Protein AF-A0A926WC92-F1 (afdb_monomer)

Radius of gyration: 17.53 Å; Cα contacts (8 Å, |Δi|>4): 184; chains: 1; bounding box: 43×34×46 Å

Structure (mmCIF, N/CA/C/O backbone):
data_AF-A0A926WC92-F1
#
_entry.id   AF-A0A926WC92-F1
#
loop_
_atom_site.group_PDB
_atom_site.id
_atom_site.type_symbol
_atom_site.label_atom_id
_atom_site.label_alt_id
_atom_site.label_comp_id
_atom_site.label_asym_id
_atom_site.label_entity_id
_atom_site.label_seq_id
_atom_site.pdbx_PDB_ins_code
_atom_site.Cartn_x
_atom_site.Cartn_y
_atom_site.Cartn_z
_atom_site.occupancy
_atom_site.B_iso_or_equiv
_atom_site.auth_seq_id
_atom_site.auth_comp_id
_atom_site.auth_asym_id
_atom_site.auth_atom_id
_atom_site.pdbx_PDB_model_num
ATOM 1 N N . MET A 1 1 ? 1.712 16.867 23.780 1.00 49.22 1 MET A N 1
ATOM 2 C CA . MET A 1 1 ? 0.393 16.454 24.308 1.00 49.22 1 MET A CA 1
ATOM 3 C C . MET A 1 1 ? 0.612 15.250 25.203 1.00 49.22 1 MET A C 1
ATOM 5 O O . MET A 1 1 ? 1.393 14.386 24.837 1.00 49.22 1 MET A O 1
ATOM 9 N N . THR A 1 2 ? 0.040 15.250 26.403 1.00 55.47 2 THR A N 1
ATOM 10 C CA . THR A 1 2 ? 0.209 14.174 27.389 1.00 55.47 2 THR A CA 1
ATOM 11 C C . THR A 1 2 ? -0.603 12.941 26.984 1.00 55.47 2 THR A C 1
ATOM 13 O O . THR A 1 2 ? -1.673 13.076 26.396 1.00 55.47 2 THR A O 1
ATOM 16 N N . THR A 1 3 ? -0.115 11.747 27.331 1.00 60.69 3 THR A N 1
ATOM 17 C CA . THR A 1 3 ? -0.713 10.422 27.054 1.00 60.69 3 THR A CA 1
ATOM 18 C C . THR A 1 3 ? -2.214 10.346 27.378 1.00 60.69 3 THR A C 1
ATOM 20 O O . THR A 1 3 ? -2.974 9.690 26.679 1.00 60.69 3 THR A O 1
ATOM 23 N N . ALA A 1 4 ? -2.675 11.117 28.366 1.00 67.94 4 ALA A N 1
ATOM 24 C CA . ALA A 1 4 ? -4.079 11.207 28.766 1.00 67.94 4 ALA A CA 1
ATOM 25 C C . ALA A 1 4 ? -5.020 11.820 27.706 1.00 67.94 4 ALA A C 1
ATOM 27 O O . ALA A 1 4 ? -6.200 11.483 27.671 1.00 67.94 4 ALA A O 1
ATOM 28 N N . ALA A 1 5 ? -4.527 12.718 26.846 1.00 70.06 5 ALA A N 1
ATOM 29 C CA . ALA A 1 5 ? -5.347 13.341 25.804 1.00 70.06 5 ALA A CA 1
ATOM 30 C C . ALA A 1 5 ? -5.631 12.377 24.638 1.00 70.06 5 ALA A C 1
ATOM 32 O O . ALA A 1 5 ? -6.708 12.433 24.049 1.00 70.06 5 ALA A O 1
ATOM 33 N N . LEU A 1 6 ? -4.684 11.479 24.344 1.00 63.06 6 LEU A N 1
ATOM 34 C CA . LEU A 1 6 ? -4.834 10.427 23.339 1.00 63.06 6 LEU A CA 1
ATOM 35 C C . LEU A 1 6 ? -5.827 9.362 23.826 1.00 63.06 6 LEU A C 1
ATOM 37 O O . LEU A 1 6 ? -6.757 9.010 23.107 1.00 63.06 6 LEU A O 1
ATOM 41 N N . GLU A 1 7 ? -5.685 8.932 25.082 1.00 70.56 7 GLU A N 1
ATOM 42 C CA . GLU A 1 7 ? -6.578 7.956 25.715 1.00 70.56 7 GLU A CA 1
ATOM 43 C C . GLU A 1 7 ? -8.038 8.442 25.733 1.00 70.56 7 GLU A C 1
ATOM 45 O O . GLU A 1 7 ? -8.956 7.703 25.388 1.00 70.56 7 GLU A O 1
ATOM 50 N N . ALA A 1 8 ? -8.264 9.716 26.076 1.00 72.69 8 ALA A N 1
ATOM 51 C CA . ALA A 1 8 ? -9.601 10.309 26.120 1.00 72.69 8 ALA A CA 1
ATOM 52 C C . ALA A 1 8 ? -10.242 10.447 24.727 1.00 72.69 8 ALA A C 1
ATOM 54 O O . ALA A 1 8 ? -11.454 10.280 24.581 1.00 72.69 8 ALA A O 1
ATOM 55 N N . TRP A 1 9 ? -9.436 10.732 23.702 1.00 68.38 9 TRP A N 1
ATOM 56 C CA . TRP A 1 9 ? -9.899 10.803 22.319 1.00 68.38 9 TRP A CA 1
ATOM 57 C C . TRP A 1 9 ? -10.297 9.418 21.782 1.00 68.38 9 TRP A C 1
ATOM 59 O O . TRP A 1 9 ? -11.361 9.285 21.177 1.00 68.38 9 TRP A O 1
ATOM 69 N N . TRP A 1 10 ? -9.510 8.377 22.084 1.00 60.62 10 TRP A N 1
ATOM 70 C CA . TRP A 1 10 ? -9.826 6.989 21.725 1.00 60.62 10 TRP A CA 1
ATOM 71 C C . TRP A 1 10 ? -11.070 6.456 22.445 1.00 60.62 10 TRP A C 1
ATOM 73 O O . TRP A 1 10 ? -11.966 5.905 21.806 1.00 60.62 10 TRP A O 1
ATOM 83 N N . GLN A 1 11 ? -11.186 6.687 23.756 1.00 65.50 11 GLN A N 1
ATOM 84 C CA . GLN A 1 11 ? -12.359 6.281 24.545 1.00 65.50 11 GLN A CA 1
ATOM 85 C C . GLN A 1 11 ? -13.652 6.966 24.071 1.00 65.50 11 GLN A C 1
ATOM 87 O O . GLN A 1 11 ? -14.713 6.345 24.048 1.00 65.50 11 GLN A O 1
ATOM 92 N N . GLY A 1 12 ? -13.570 8.221 23.614 1.00 65.38 12 GLY A N 1
ATOM 93 C CA . GLY A 1 12 ? -14.709 8.938 23.032 1.00 65.38 12 GLY A CA 1
ATOM 94 C C . GLY A 1 12 ? -15.212 8.352 21.707 1.00 65.38 12 GLY A C 1
ATOM 95 O O . GLY A 1 12 ? -16.375 8.547 21.368 1.00 65.38 12 GLY A O 1
ATOM 96 N N . LYS A 1 13 ? -14.367 7.617 20.973 1.00 61.06 13 LYS A N 1
ATOM 97 C CA . LYS A 1 13 ? -14.741 6.917 19.733 1.00 61.06 13 LYS A CA 1
ATOM 98 C C . LYS A 1 13 ? -15.283 5.508 19.976 1.00 61.06 13 LYS A C 1
ATOM 100 O O . LYS A 1 13 ? -16.132 5.055 19.217 1.00 61.06 13 LYS A O 1
ATOM 105 N N . LEU A 1 14 ? -14.849 4.847 21.050 1.00 54.53 14 LEU A N 1
ATOM 106 C CA . LEU A 1 14 ? -15.331 3.517 21.440 1.00 54.53 14 LEU A CA 1
ATOM 107 C C . LEU A 1 14 ? -16.772 3.524 21.985 1.00 54.53 14 LEU A C 1
ATOM 109 O O . LEU A 1 14 ? -17.471 2.522 21.879 1.00 54.53 14 LEU A O 1
ATOM 113 N N . ALA A 1 15 ? -17.250 4.652 22.522 1.00 54.12 15 ALA A N 1
ATOM 114 C CA . ALA A 1 15 ? -18.601 4.764 23.084 1.00 54.12 15 ALA A CA 1
ATOM 115 C C . ALA A 1 15 ? -19.748 4.667 22.046 1.00 54.12 15 ALA A C 1
ATOM 117 O O . ALA A 1 15 ? -20.905 4.539 22.441 1.00 54.12 15 ALA A O 1
ATOM 118 N N . GLU A 1 16 ? -19.445 4.702 20.742 1.00 54.88 16 GLU A N 1
ATOM 119 C CA . GLU A 1 16 ? -20.400 4.513 19.631 1.00 54.88 16 GLU A CA 1
ATOM 120 C C . GLU A 1 16 ? -20.297 3.128 18.957 1.00 54.88 16 GLU A C 1
ATOM 122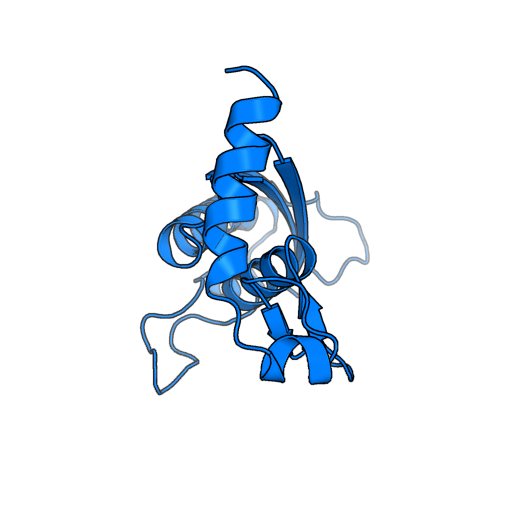 O O . GLU A 1 16 ? -20.989 2.874 17.971 1.00 54.88 16 GLU A O 1
ATOM 127 N N . VAL A 1 17 ? -19.446 2.221 19.454 1.00 57.88 17 VAL A N 1
ATOM 128 C CA . VAL A 1 17 ? -19.235 0.903 18.831 1.00 57.88 17 VAL A CA 1
ATOM 129 C C . VAL A 1 17 ? -20.458 0.009 19.048 1.00 57.88 17 VAL A C 1
ATOM 131 O O . VAL A 1 17 ? -20.886 -0.233 20.177 1.00 57.88 17 VAL A O 1
ATOM 134 N N . ASP A 1 18 ? -21.023 -0.491 17.947 1.00 64.88 18 ASP A N 1
ATOM 135 C CA . ASP A 1 18 ? -22.177 -1.388 17.949 1.00 64.88 18 ASP A CA 1
ATOM 136 C C . ASP A 1 18 ? -21.842 -2.693 18.714 1.00 64.88 18 ASP A C 1
ATOM 138 O O . ASP A 1 18 ? -20.876 -3.378 18.356 1.00 64.88 18 ASP A O 1
ATOM 142 N N . PRO A 1 19 ? -22.622 -3.090 19.742 1.00 70.25 19 PRO A N 1
ATOM 143 C CA . PRO A 1 19 ? -22.381 -4.319 20.509 1.00 70.25 19 PRO A CA 1
ATOM 144 C C . PRO A 1 19 ? -22.384 -5.602 19.654 1.00 70.25 19 PRO A C 1
ATOM 146 O O . PRO A 1 19 ? -21.878 -6.647 20.081 1.00 70.25 19 PRO A O 1
ATOM 149 N N . THR A 1 20 ? -22.924 -5.551 18.434 1.00 75.25 20 THR A N 1
ATOM 150 C CA . THR A 1 20 ? -22.857 -6.656 17.472 1.00 75.25 20 THR A CA 1
ATOM 151 C C . THR A 1 20 ? -21.438 -6.911 16.954 1.00 75.25 20 THR A C 1
ATOM 153 O O . THR A 1 20 ? -21.108 -8.061 16.668 1.00 75.25 20 THR A O 1
ATOM 156 N N . LEU A 1 21 ? -20.562 -5.901 16.888 1.00 76.75 21 LEU A N 1
ATOM 157 C CA . LEU A 1 21 ? -19.168 -6.068 16.451 1.00 76.75 21 LEU A CA 1
ATOM 158 C C . LEU A 1 21 ? -18.363 -6.876 17.474 1.00 76.75 21 LEU A C 1
ATOM 160 O O . LEU A 1 21 ? -17.744 -7.881 17.119 1.00 76.75 21 LEU A O 1
ATOM 164 N N . ALA A 1 22 ? -18.495 -6.528 18.755 1.00 77.12 22 ALA A N 1
ATOM 165 C CA . ALA A 1 22 ? -17.859 -7.252 19.853 1.00 77.12 22 ALA A CA 1
ATOM 166 C C . ALA A 1 22 ? -18.312 -8.725 19.919 1.00 77.12 22 ALA A C 1
ATOM 168 O O . ALA A 1 22 ? -17.515 -9.622 20.183 1.00 77.12 22 ALA A O 1
ATOM 169 N N . THR A 1 23 ? -19.582 -9.005 19.596 1.00 82.38 23 THR A N 1
ATOM 170 C CA . THR A 1 23 ? -20.113 -10.383 19.520 1.00 82.38 23 THR A CA 1
ATOM 171 C C . THR A 1 23 ? -19.399 -11.225 18.450 1.00 82.38 23 THR A C 1
ATOM 173 O O . THR A 1 23 ? -19.310 -12.445 18.579 1.00 82.38 23 THR A O 1
ATOM 176 N N . ASN A 1 24 ? -18.853 -10.580 17.417 1.00 82.81 24 ASN A N 1
ATOM 177 C CA . ASN A 1 24 ? -18.109 -11.212 16.330 1.00 82.81 24 ASN A CA 1
ATOM 178 C C . ASN A 1 24 ? -16.579 -11.163 16.528 1.00 82.81 24 ASN A C 1
ATOM 180 O O . ASN A 1 24 ? -15.838 -11.508 15.607 1.00 82.81 24 ASN A O 1
ATOM 184 N N . GLY A 1 25 ? -16.097 -10.754 17.710 1.00 84.62 25 GLY A N 1
ATOM 185 C CA . GLY A 1 25 ? -14.665 -10.640 18.016 1.00 84.62 25 GLY A CA 1
ATOM 186 C C . GLY A 1 25 ? -13.965 -9.470 17.318 1.00 84.62 25 GLY A C 1
ATOM 187 O O . GLY A 1 25 ? -12.752 -9.519 17.114 1.00 84.62 25 GLY A O 1
ATOM 188 N N . ILE A 1 26 ? -14.729 -8.457 16.900 1.00 88.19 26 ILE A N 1
ATOM 189 C CA . ILE A 1 26 ? -14.216 -7.227 16.298 1.00 88.19 26 ILE A CA 1
ATOM 190 C C . ILE A 1 26 ? -14.158 -6.162 17.394 1.00 88.19 26 ILE A C 1
ATOM 192 O O . ILE A 1 26 ? -15.193 -5.668 17.844 1.00 88.19 26 ILE A O 1
ATOM 196 N N . ASP A 1 27 ? -12.938 -5.825 17.796 1.00 85.38 27 ASP A N 1
ATOM 197 C CA . ASP A 1 27 ? -12.626 -4.867 18.857 1.00 85.38 27 ASP A CA 1
ATOM 198 C C . ASP A 1 27 ? -12.157 -3.513 18.288 1.00 85.38 27 ASP A C 1
ATOM 200 O O . ASP A 1 27 ? -12.145 -2.504 18.995 1.00 85.38 27 ASP A O 1
ATOM 204 N N . ALA A 1 28 ? -11.792 -3.476 17.002 1.00 83.00 28 ALA A N 1
ATOM 205 C CA . ALA A 1 28 ? -11.292 -2.296 16.308 1.00 83.00 28 ALA A CA 1
ATOM 206 C C . ALA A 1 28 ? -12.362 -1.597 15.459 1.00 83.00 28 ALA A C 1
ATOM 208 O O . ALA A 1 28 ? -13.216 -2.227 14.834 1.00 83.00 28 ALA A O 1
ATOM 209 N N . VAL A 1 29 ? -12.247 -0.269 15.347 1.00 81.56 29 VAL A N 1
ATOM 210 C CA . VAL A 1 29 ? -13.043 0.534 14.397 1.00 81.56 29 VAL A CA 1
ATOM 211 C C . VAL A 1 29 ? -12.694 0.164 12.953 1.00 81.56 29 VAL A C 1
ATOM 213 O O . VAL A 1 29 ? -13.569 0.107 12.092 1.00 81.56 29 VAL A O 1
ATOM 216 N N . TRP A 1 30 ? -11.411 -0.100 12.699 1.00 87.31 30 TRP A N 1
ATOM 217 C CA . TRP A 1 30 ? -10.892 -0.451 11.384 1.00 87.31 30 TRP A CA 1
ATOM 218 C C . TRP A 1 30 ? -10.607 -1.942 11.330 1.00 87.31 30 TRP A C 1
ATOM 220 O O . TRP A 1 30 ? -9.728 -2.453 12.028 1.00 87.31 30 TRP A O 1
ATOM 230 N N . TRP A 1 31 ? -11.377 -2.636 10.504 1.00 92.69 31 TRP A N 1
ATOM 231 C CA . TRP A 1 31 ? -11.269 -4.070 10.328 1.00 92.69 31 TRP A CA 1
ATOM 232 C C . TRP A 1 31 ? -11.721 -4.472 8.928 1.00 92.69 31 TRP A C 1
ATOM 234 O O . TRP A 1 31 ? -12.529 -3.794 8.288 1.00 92.69 31 TRP A O 1
ATOM 244 N N . SER A 1 32 ? -11.241 -5.625 8.480 1.00 93.88 32 SER A N 1
ATOM 245 C CA . SER A 1 32 ? -11.717 -6.269 7.262 1.00 93.88 32 SER A CA 1
ATOM 246 C C . SER A 1 32 ? -11.615 -7.787 7.364 1.00 93.88 32 SER A C 1
ATOM 248 O O . SER A 1 32 ? -11.020 -8.351 8.289 1.00 93.88 32 SER A O 1
ATOM 250 N N . PHE A 1 33 ? -12.232 -8.485 6.412 1.00 95.25 33 PHE A N 1
ATOM 251 C CA . PHE A 1 33 ? -12.029 -9.923 6.271 1.00 95.25 33 PHE A CA 1
ATOM 252 C C . PHE A 1 33 ? -10.600 -10.215 5.839 1.00 95.25 33 PHE A C 1
ATOM 254 O O . PHE A 1 33 ? -10.052 -9.528 4.979 1.00 95.25 33 PHE A O 1
ATOM 261 N N . ALA A 1 34 ? -10.008 -11.263 6.401 1.00 95.50 34 ALA A N 1
ATOM 262 C CA . ALA A 1 34 ? -8.674 -11.673 6.007 1.00 95.50 34 ALA A CA 1
ATOM 263 C C . ALA A 1 34 ? -8.669 -12.171 4.549 1.00 95.50 34 ALA A C 1
ATOM 265 O O . ALA A 1 34 ? -9.400 -13.092 4.185 1.00 95.50 34 ALA A O 1
ATOM 266 N N . VAL A 1 35 ? -7.826 -11.586 3.702 1.00 94.12 35 VAL A N 1
ATOM 267 C CA . VAL A 1 35 ? -7.687 -12.010 2.304 1.00 94.12 35 VAL A CA 1
ATOM 268 C C . VAL A 1 35 ? -6.859 -13.292 2.236 1.00 94.12 35 VAL A C 1
ATOM 270 O O . VAL A 1 35 ? -5.805 -13.412 2.857 1.00 94.12 35 VAL A O 1
ATOM 273 N N . GLY A 1 36 ? -7.348 -14.281 1.484 1.00 91.88 36 GLY A N 1
ATOM 274 C CA . GLY A 1 36 ? -6.652 -15.555 1.269 1.00 91.88 36 GLY A CA 1
ATOM 275 C C . GLY A 1 36 ? -6.659 -16.517 2.464 1.00 91.88 36 GLY A C 1
ATOM 276 O O . GLY A 1 36 ? -6.052 -17.583 2.382 1.00 91.88 36 GLY A O 1
ATOM 277 N N . ARG A 1 37 ? -7.345 -16.184 3.565 1.00 92.56 37 ARG A N 1
ATOM 278 C CA . ARG A 1 37 ? -7.500 -17.058 4.740 1.00 92.56 37 ARG A CA 1
ATOM 279 C C . ARG A 1 37 ? -8.817 -16.794 5.468 1.00 92.56 37 ARG A C 1
ATOM 281 O O . ARG A 1 37 ? -9.467 -15.785 5.242 1.00 92.56 37 ARG A O 1
ATOM 288 N N . SER A 1 38 ? -9.204 -17.686 6.373 1.00 92.75 38 SER A N 1
ATOM 289 C CA . SER A 1 38 ? -10.346 -17.448 7.261 1.00 92.75 38 SER A CA 1
ATOM 290 C C . SER A 1 38 ? -9.989 -16.471 8.382 1.00 92.75 38 SER A C 1
ATOM 292 O O . SER A 1 38 ? -8.898 -16.562 8.948 1.00 92.75 38 SER A O 1
ATOM 294 N N . GLY A 1 39 ? -10.937 -15.617 8.764 1.00 92.12 39 GLY A N 1
ATOM 295 C CA . GLY A 1 39 ? -10.835 -14.740 9.931 1.00 92.12 39 GLY A CA 1
ATOM 296 C C . GLY A 1 39 ? -10.967 -13.260 9.584 1.00 92.12 39 GLY A C 1
ATOM 297 O O . GLY A 1 39 ? -11.367 -12.894 8.478 1.00 92.12 39 GLY A O 1
ATOM 298 N N . ILE A 1 40 ? -10.620 -12.426 10.557 1.00 93.81 40 ILE A N 1
ATOM 299 C CA . ILE A 1 40 ? -10.655 -10.966 10.473 1.00 93.81 40 ILE A CA 1
ATOM 300 C C . ILE A 1 40 ? -9.252 -10.404 10.693 1.00 93.81 40 ILE A C 1
ATOM 302 O O . ILE A 1 40 ? -8.430 -11.001 11.392 1.00 93.81 40 ILE A O 1
ATOM 306 N N . VAL A 1 41 ? -8.981 -9.260 10.084 1.00 94.44 41 VAL A N 1
ATOM 307 C CA . VAL A 1 41 ? -7.814 -8.425 10.367 1.00 94.44 41 VAL A CA 1
ATOM 308 C C . VAL A 1 41 ? -8.298 -7.098 10.930 1.00 94.44 41 VAL A C 1
ATOM 310 O O . VAL A 1 41 ? -9.376 -6.631 10.571 1.00 94.44 41 VAL A O 1
ATOM 313 N N . GLN A 1 42 ? -7.533 -6.536 11.861 1.00 92.69 42 GLN A N 1
ATOM 314 C CA . GLN A 1 42 ? -7.927 -5.373 12.653 1.00 92.69 42 GLN A CA 1
ATOM 315 C C . GLN A 1 42 ? -6.734 -4.421 12.818 1.00 92.69 42 GLN A C 1
ATOM 317 O O . GLN A 1 42 ? -5.576 -4.859 12.749 1.00 92.69 42 GLN A O 1
ATOM 322 N N . ASP A 1 43 ? -7.018 -3.134 13.018 1.00 90.62 43 ASP A N 1
ATOM 323 C CA . ASP A 1 43 ? -6.043 -2.061 13.262 1.00 90.62 43 ASP A CA 1
ATOM 324 C C . ASP A 1 43 ? -4.875 -2.062 12.253 1.00 90.62 43 ASP A C 1
ATOM 326 O O . ASP A 1 43 ? -5.082 -2.046 11.040 1.00 90.62 43 ASP A O 1
ATOM 330 N N . ALA A 1 44 ? -3.626 -2.116 12.729 1.00 90.75 44 ALA A N 1
ATOM 331 C CA . ALA A 1 44 ? -2.426 -2.118 11.890 1.00 90.75 44 ALA A CA 1
ATOM 332 C C . ALA A 1 44 ? -2.387 -3.286 10.890 1.00 90.75 44 ALA A C 1
ATOM 334 O O . ALA A 1 44 ? -1.804 -3.160 9.816 1.00 90.75 44 ALA A O 1
ATOM 335 N N . THR A 1 45 ? -3.030 -4.415 11.211 1.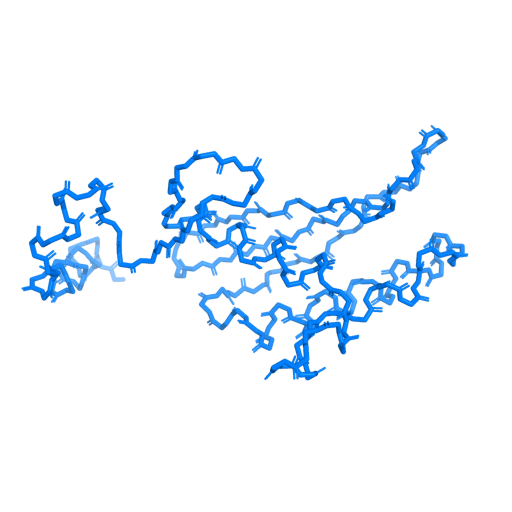00 91.56 45 THR A N 1
ATOM 336 C CA . THR A 1 45 ? -3.089 -5.567 10.297 1.00 91.56 45 THR A CA 1
ATOM 337 C C . THR A 1 45 ? -4.098 -5.335 9.170 1.00 91.56 45 THR A C 1
ATOM 339 O O . THR A 1 45 ? -3.881 -5.804 8.055 1.00 91.56 45 THR A O 1
ATOM 342 N N . ASP A 1 46 ? -5.189 -4.608 9.441 1.00 94.25 46 ASP A N 1
ATOM 343 C CA . ASP A 1 46 ? -6.121 -4.160 8.398 1.00 94.25 46 ASP A CA 1
ATOM 344 C C . ASP A 1 46 ? -5.424 -3.205 7.424 1.00 94.25 46 ASP A C 1
ATOM 346 O O . ASP A 1 46 ? -5.534 -3.368 6.213 1.00 94.25 46 ASP A O 1
ATOM 350 N N . LEU A 1 47 ? -4.637 -2.267 7.949 1.00 93.69 47 LEU A N 1
ATOM 351 C CA . LEU A 1 47 ? -3.876 -1.306 7.147 1.00 93.69 47 LEU A CA 1
ATOM 352 C C . LEU A 1 47 ? -2.818 -1.982 6.272 1.00 93.69 47 LEU A C 1
ATOM 354 O O . LEU A 1 47 ? -2.735 -1.700 5.078 1.00 93.69 47 LEU A O 1
ATOM 358 N N . ASP A 1 48 ? -2.059 -2.926 6.834 1.00 94.88 48 ASP A N 1
ATOM 359 C CA . ASP A 1 48 ? -1.110 -3.733 6.064 1.00 94.88 48 ASP A CA 1
ATOM 360 C C . ASP A 1 48 ? -1.805 -4.478 4.915 1.00 94.88 48 ASP A C 1
ATOM 362 O O . ASP A 1 48 ? -1.318 -4.497 3.781 1.00 94.88 48 ASP A O 1
ATOM 366 N N . GLN A 1 49 ? -2.986 -5.041 5.183 1.00 96.31 49 GLN A N 1
ATOM 367 C CA . GLN A 1 49 ? -3.790 -5.694 4.161 1.00 96.31 49 GLN A CA 1
ATOM 368 C C . GLN A 1 49 ? -4.315 -4.701 3.112 1.00 96.31 49 GLN A C 1
ATOM 370 O O . GLN A 1 49 ? -4.268 -5.005 1.920 1.00 96.31 49 GLN A O 1
ATOM 375 N N . ALA A 1 50 ? -4.787 -3.524 3.519 1.00 96.12 50 ALA A N 1
ATOM 376 C CA . ALA A 1 50 ? -5.284 -2.498 2.609 1.00 96.12 50 ALA A CA 1
ATOM 377 C C . ALA A 1 50 ? -4.186 -2.030 1.641 1.00 96.12 50 ALA A C 1
ATOM 379 O O . ALA A 1 50 ? -4.391 -2.052 0.425 1.00 96.12 50 ALA A O 1
ATOM 380 N N . ILE A 1 51 ? -2.989 -1.721 2.152 1.00 96.06 51 ILE A N 1
ATOM 381 C CA . ILE A 1 51 ? -1.827 -1.337 1.336 1.00 96.06 51 ILE A CA 1
ATOM 382 C C . ILE A 1 51 ? -1.444 -2.470 0.375 1.00 96.06 51 ILE A C 1
ATOM 384 O O . ILE A 1 51 ? -1.228 -2.227 -0.814 1.00 96.06 51 ILE A O 1
ATOM 388 N N . LYS A 1 52 ? -1.428 -3.725 0.845 1.00 96.12 52 LYS A N 1
ATOM 389 C CA . LYS A 1 52 ? -1.205 -4.900 -0.014 1.00 96.12 52 LYS A CA 1
ATOM 390 C C . LYS A 1 52 ? -2.209 -4.984 -1.156 1.00 96.12 52 LYS A C 1
ATOM 392 O O . LYS A 1 52 ? -1.801 -5.203 -2.292 1.00 96.12 52 LYS A O 1
ATOM 397 N N . ILE A 1 53 ? -3.497 -4.787 -0.881 1.00 95.88 53 ILE A N 1
ATOM 398 C CA . ILE A 1 53 ? -4.547 -4.818 -1.906 1.00 95.88 53 ILE A CA 1
ATOM 399 C C . ILE A 1 53 ? -4.333 -3.695 -2.927 1.00 95.88 53 ILE A C 1
ATOM 401 O O . ILE A 1 53 ? -4.402 -3.955 -4.127 1.00 95.88 53 ILE A O 1
ATOM 405 N N . ILE A 1 54 ? -4.036 -2.472 -2.479 1.00 96.25 54 ILE A N 1
ATOM 406 C CA . ILE A 1 54 ? -3.789 -1.315 -3.355 1.00 96.25 54 ILE A CA 1
ATOM 407 C C . ILE A 1 54 ? -2.625 -1.588 -4.315 1.00 96.25 54 ILE A C 1
ATOM 409 O O . ILE A 1 54 ? -2.752 -1.384 -5.523 1.00 96.25 54 ILE A O 1
ATOM 413 N N . LEU A 1 55 ? -1.497 -2.072 -3.790 1.00 95.62 55 LEU A N 1
ATOM 414 C CA . LEU A 1 55 ? -0.286 -2.296 -4.581 1.00 95.62 55 LEU A CA 1
ATOM 415 C C . LEU A 1 55 ? -0.387 -3.542 -5.473 1.00 95.62 55 LEU A C 1
ATOM 417 O O . LEU A 1 55 ? 0.133 -3.540 -6.586 1.00 95.62 55 LEU A O 1
ATOM 421 N N . ALA A 1 56 ? -1.075 -4.592 -5.019 1.00 93.62 56 ALA A N 1
ATOM 422 C CA . ALA A 1 56 ? -1.221 -5.833 -5.774 1.00 93.62 56 ALA A CA 1
ATOM 423 C C . ALA A 1 56 ? -2.322 -5.776 -6.842 1.00 93.62 56 ALA A C 1
ATOM 425 O O . ALA A 1 56 ? -2.308 -6.586 -7.764 1.00 93.62 56 ALA A O 1
ATOM 426 N N . THR A 1 57 ? -3.269 -4.841 -6.765 1.00 94.50 57 THR A N 1
ATOM 427 C CA . THR A 1 57 ? -4.363 -4.761 -7.744 1.00 94.50 57 THR A CA 1
ATOM 428 C C . THR A 1 57 ? -3.925 -3.962 -8.981 1.00 94.50 57 THR A C 1
ATOM 430 O O . THR A 1 57 ? -3.420 -2.847 -8.832 1.00 94.50 57 THR A O 1
ATOM 433 N N . PRO A 1 58 ? -4.095 -4.486 -10.212 1.00 94.88 58 PRO A N 1
ATOM 434 C CA . PRO A 1 58 ? -3.860 -3.705 -11.423 1.00 94.88 58 PRO A CA 1
ATOM 435 C C . PRO A 1 58 ? -4.891 -2.588 -11.584 1.00 94.88 58 PRO A C 1
ATOM 437 O O . PRO A 1 58 ? -6.094 -2.834 -11.455 1.00 94.88 58 PRO A O 1
ATOM 440 N N . TYR A 1 59 ? -4.435 -1.385 -11.933 1.00 94.50 59 TYR A N 1
ATOM 441 C CA . TYR A 1 59 ? -5.318 -0.286 -12.326 1.00 94.50 59 TYR A CA 1
ATOM 442 C C . TYR A 1 59 ? -6.294 -0.725 -13.436 1.00 94.50 59 TYR A C 1
ATOM 444 O O . TYR A 1 59 ? -5.895 -1.374 -14.407 1.00 94.50 59 TYR A O 1
ATOM 452 N N . GLY A 1 60 ? -7.580 -0.394 -13.287 1.00 94.00 60 GLY A N 1
ATOM 453 C CA . GLY A 1 60 ? -8.635 -0.761 -14.240 1.00 94.00 60 GLY A CA 1
ATOM 454 C C . GLY A 1 60 ? -9.170 -2.190 -14.119 1.00 94.00 60 GLY A C 1
ATOM 455 O O . GLY A 1 60 ? -10.068 -2.558 -14.876 1.00 94.00 60 GLY A O 1
ATOM 456 N N . SER A 1 61 ? -8.655 -3.006 -13.191 1.00 94.94 61 SER A N 1
ATOM 457 C CA . SER A 1 61 ? -9.105 -4.398 -13.030 1.00 94.94 61 SER A CA 1
ATOM 458 C C . SER A 1 61 ? -10.411 -4.553 -12.247 1.00 94.94 61 SER A C 1
ATOM 460 O O . SER A 1 61 ? -11.093 -5.559 -12.431 1.00 94.94 61 SER A O 1
ATOM 462 N N . ASP A 1 62 ? -10.780 -3.579 -11.408 1.00 94.88 62 ASP A N 1
ATOM 463 C CA . ASP A 1 62 ? -12.049 -3.557 -10.673 1.00 94.88 62 ASP A CA 1
ATOM 464 C C . ASP A 1 62 ? -13.138 -2.881 -11.534 1.00 94.88 62 ASP A C 1
ATOM 466 O O . ASP A 1 62 ? -13.118 -1.657 -11.693 1.00 94.88 62 ASP A O 1
ATOM 470 N N . PRO A 1 63 ? -14.128 -3.624 -12.076 1.00 94.94 63 PRO A N 1
ATOM 471 C CA . PRO A 1 63 ? -15.155 -3.048 -12.947 1.00 94.94 63 PRO A CA 1
ATOM 472 C C . PRO A 1 63 ? -16.044 -2.015 -12.248 1.00 94.94 63 PRO A C 1
ATOM 474 O O . PRO A 1 63 ? -16.669 -1.188 -12.911 1.00 94.94 63 PRO A O 1
ATOM 477 N N . HIS A 1 64 ? -16.147 -2.077 -10.920 1.00 95.62 64 HIS A N 1
ATOM 478 C CA . HIS A 1 64 ? -16.947 -1.147 -10.130 1.00 95.62 64 HIS A CA 1
ATOM 479 C C . HIS A 1 64 ? -16.147 0.082 -9.699 1.00 95.62 64 HIS A C 1
ATOM 481 O O . HIS A 1 64 ? -16.741 1.106 -9.363 1.00 95.62 64 HIS A O 1
ATOM 487 N N . ARG A 1 65 ? -14.814 0.001 -9.734 1.00 94.06 65 ARG A N 1
ATOM 488 C CA . ARG A 1 65 ? -13.892 1.094 -9.414 1.00 94.06 65 ARG A CA 1
ATOM 489 C C . ARG A 1 65 ? -12.750 1.118 -10.436 1.00 94.06 65 ARG A C 1
ATOM 491 O O . ARG A 1 65 ? -11.627 0.766 -10.096 1.00 94.06 65 ARG A O 1
ATOM 498 N N . PRO A 1 66 ? -13.003 1.540 -11.684 1.00 93.50 66 PRO A N 1
ATOM 499 C CA . PRO A 1 66 ? -11.996 1.475 -12.745 1.00 93.50 66 PRO A CA 1
ATOM 500 C C . PRO A 1 66 ? -10.751 2.331 -12.462 1.00 93.50 66 PRO A C 1
ATOM 502 O O . PRO A 1 66 ? -9.662 1.981 -12.902 1.00 93.50 66 PRO A O 1
ATOM 505 N N . ASP A 1 67 ? -10.885 3.412 -11.690 1.00 93.88 67 ASP A N 1
ATOM 506 C CA . ASP A 1 67 ? -9.746 4.244 -11.284 1.00 93.88 67 ASP A CA 1
ATOM 507 C C . ASP A 1 67 ? -8.919 3.630 -10.145 1.00 93.88 67 ASP A C 1
ATOM 509 O O . ASP A 1 67 ? -7.821 4.098 -9.838 1.00 93.88 67 ASP A O 1
ATOM 513 N N . PHE A 1 68 ? -9.428 2.584 -9.493 1.00 93.56 68 PHE A N 1
ATOM 514 C CA . PHE A 1 68 ? -8.703 1.904 -8.436 1.00 93.56 68 PHE A CA 1
ATOM 515 C C . PHE A 1 68 ? -7.573 1.063 -9.026 1.00 93.56 68 PHE A C 1
ATOM 517 O O . PHE A 1 68 ? -7.795 0.075 -9.728 1.00 93.56 68 PHE A O 1
ATOM 524 N N . ALA A 1 69 ? -6.350 1.492 -8.724 1.00 91.38 69 ALA A N 1
ATOM 525 C CA . ALA A 1 69 ? -5.372 0.788 -7.893 1.00 91.38 69 ALA A CA 1
ATOM 526 C C . ALA A 1 69 ? -3.987 1.384 -8.205 1.00 91.38 69 ALA A C 1
ATOM 528 O O . ALA A 1 69 ? -3.845 2.607 -8.217 1.00 91.38 69 ALA A O 1
ATOM 529 N N . SER A 1 70 ? -2.979 0.555 -8.491 1.00 94.94 70 SER A N 1
ATOM 530 C CA . SER A 1 70 ? -1.640 1.000 -8.880 1.00 94.94 70 SER A CA 1
ATOM 531 C C . SER A 1 70 ? -1.285 0.604 -10.320 1.00 94.94 70 SER A C 1
ATOM 533 O O . SER A 1 70 ? -1.738 -0.417 -10.846 1.00 94.94 70 SER A O 1
ATOM 535 N N . ASN A 1 71 ? -0.416 1.392 -10.960 1.00 95.50 71 ASN A N 1
ATOM 536 C CA . ASN A 1 71 ? 0.141 1.087 -12.286 1.00 95.50 71 ASN A CA 1
ATOM 537 C C . ASN A 1 71 ? 1.445 0.272 -12.224 1.00 95.50 71 ASN A C 1
ATOM 539 O O . ASN A 1 71 ? 2.147 0.149 -13.226 1.00 95.50 71 ASN A O 1
ATOM 543 N N . ILE A 1 72 ? 1.789 -0.296 -11.063 1.00 94.31 72 ILE A N 1
ATOM 544 C CA . ILE A 1 72 ? 3.035 -1.056 -10.855 1.00 94.31 72 ILE A CA 1
ATOM 545 C C . ILE A 1 72 ? 3.162 -2.203 -11.866 1.00 94.31 72 ILE A C 1
ATOM 547 O O . ILE A 1 72 ? 4.250 -2.473 -12.377 1.00 94.31 72 ILE A O 1
ATOM 551 N N . TRP A 1 73 ? 2.030 -2.814 -12.218 1.00 92.06 73 TRP A N 1
ATOM 552 C CA . TRP A 1 73 ? 1.916 -3.893 -13.197 1.00 92.06 73 TRP A CA 1
ATOM 553 C C . TRP A 1 73 ? 2.494 -3.564 -14.580 1.00 92.06 73 TRP A C 1
ATOM 555 O O . TRP A 1 73 ? 2.928 -4.475 -15.280 1.00 92.06 73 TRP A O 1
ATOM 565 N N . LEU A 1 74 ? 2.577 -2.285 -14.968 1.00 93.75 74 LEU A N 1
ATOM 566 C CA . LEU A 1 74 ? 3.188 -1.872 -16.238 1.00 93.75 74 LEU A CA 1
ATOM 567 C C . LEU A 1 74 ? 4.708 -2.122 -16.293 1.00 93.75 74 LEU A C 1
ATOM 569 O O . LEU A 1 74 ? 5.299 -2.037 -17.368 1.00 93.75 74 LEU A O 1
ATOM 573 N N . TYR A 1 75 ? 5.344 -2.419 -15.154 1.00 92.25 75 TYR A N 1
ATOM 574 C CA . TYR A 1 75 ? 6.801 -2.487 -15.011 1.00 92.25 75 TYR A CA 1
ATOM 575 C C . TYR A 1 75 ? 7.342 -3.872 -14.620 1.00 92.25 75 TYR A C 1
ATOM 577 O O . TYR A 1 75 ? 8.541 -3.988 -14.373 1.00 92.25 75 TYR A O 1
ATOM 585 N N . ILE A 1 76 ? 6.509 -4.918 -14.578 1.00 87.00 76 ILE A N 1
ATOM 586 C CA . ILE A 1 76 ? 6.916 -6.272 -14.144 1.00 87.00 76 ILE A CA 1
ATOM 587 C C . ILE A 1 76 ? 8.043 -6.870 -15.009 1.00 87.00 76 ILE A C 1
ATOM 589 O O . ILE A 1 76 ? 8.989 -7.445 -14.480 1.00 87.00 76 ILE A O 1
ATOM 593 N N . ASP A 1 77 ? 8.001 -6.631 -16.323 1.00 87.62 77 ASP A N 1
ATOM 594 C CA . ASP A 1 77 ? 8.993 -7.125 -17.292 1.00 87.62 77 ASP A CA 1
ATOM 595 C C . ASP A 1 77 ? 10.093 -6.098 -17.616 1.00 87.62 77 ASP A C 1
ATOM 597 O O . ASP A 1 77 ? 10.929 -6.298 -18.504 1.00 87.62 77 ASP A O 1
ATOM 601 N N . TYR A 1 78 ? 10.105 -4.957 -16.922 1.00 90.19 78 TYR A N 1
ATOM 602 C CA . TYR A 1 78 ? 11.138 -3.951 -17.131 1.00 90.19 78 TYR A CA 1
ATOM 603 C C . TYR A 1 78 ? 12.443 -4.387 -16.453 1.00 90.19 78 TYR A C 1
ATOM 605 O O . TYR A 1 78 ? 12.424 -4.962 -15.363 1.00 90.19 78 TYR A O 1
ATOM 613 N N . PRO A 1 79 ? 13.617 -4.051 -17.025 1.00 88.56 79 PRO A N 1
ATOM 614 C CA . PRO A 1 79 ? 14.881 -4.242 -16.326 1.00 88.56 79 PRO A CA 1
ATOM 615 C C . PRO A 1 79 ? 14.832 -3.568 -14.950 1.00 88.56 79 PRO A C 1
ATOM 617 O O . PRO A 1 79 ? 14.560 -2.368 -14.881 1.00 88.56 79 PRO A O 1
ATOM 620 N N . VAL A 1 80 ? 15.137 -4.307 -13.876 1.00 87.25 80 VAL A N 1
ATOM 621 C CA . VAL A 1 80 ? 14.942 -3.851 -12.483 1.00 87.25 80 VAL A CA 1
ATOM 622 C C . VAL A 1 80 ? 15.464 -2.429 -12.220 1.00 87.25 80 VAL A C 1
ATOM 624 O O . VAL A 1 80 ? 14.689 -1.619 -11.718 1.00 87.25 80 VAL A O 1
ATOM 627 N N . PRO A 1 81 ? 16.688 -2.036 -12.639 1.00 88.12 81 PRO A N 1
ATOM 628 C CA . PRO A 1 81 ? 17.183 -0.675 -12.403 1.00 88.12 81 PRO A CA 1
ATOM 629 C C . PRO A 1 81 ? 16.339 0.430 -13.055 1.00 88.12 81 PRO A C 1
ATOM 631 O O . PRO A 1 81 ? 16.350 1.567 -12.593 1.00 88.12 81 PRO A O 1
ATOM 634 N N . ARG A 1 82 ? 15.626 0.114 -14.143 1.00 91.00 82 ARG A N 1
ATOM 635 C CA . ARG A 1 82 ? 14.702 1.034 -14.820 1.00 91.00 82 ARG A CA 1
ATOM 636 C C . ARG A 1 82 ? 13.308 0.992 -14.203 1.00 91.00 82 ARG A C 1
ATOM 638 O O . ARG A 1 82 ? 12.663 2.028 -14.147 1.00 91.00 82 ARG A O 1
ATOM 645 N N . ALA A 1 83 ? 12.858 -0.175 -13.743 1.00 91.50 83 ALA A N 1
ATOM 646 C CA . ALA A 1 83 ? 11.551 -0.349 -13.112 1.00 91.50 83 ALA A CA 1
ATOM 647 C C . ALA A 1 83 ? 11.472 0.347 -11.744 1.00 91.50 83 ALA A C 1
ATOM 649 O O . ALA A 1 83 ? 10.490 1.024 -11.459 1.00 91.50 83 ALA A O 1
ATOM 650 N N . THR A 1 84 ? 12.518 0.229 -10.918 1.00 92.31 84 THR A N 1
ATOM 651 C CA . THR A 1 84 ? 12.543 0.714 -9.527 1.00 92.31 84 THR A CA 1
ATOM 652 C C . THR A 1 84 ? 11.999 2.136 -9.323 1.00 92.31 84 THR A C 1
ATOM 654 O O . THR A 1 84 ? 11.073 2.275 -8.526 1.00 92.31 84 THR A O 1
ATOM 657 N N . PRO A 1 85 ? 12.490 3.195 -10.002 1.00 94.75 85 PRO A N 1
ATOM 658 C CA . PRO A 1 85 ? 11.982 4.551 -9.769 1.00 94.75 85 PRO A CA 1
ATOM 659 C C . PRO A 1 85 ? 10.502 4.710 -10.145 1.00 94.75 85 PRO A C 1
ATOM 661 O O . PRO A 1 85 ? 9.784 5.460 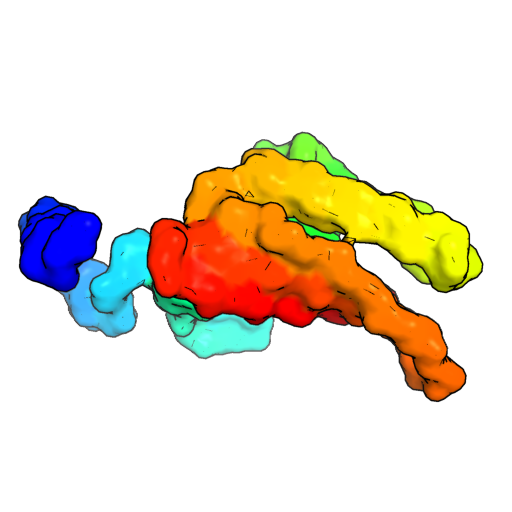-9.488 1.00 94.75 85 PRO A O 1
ATOM 664 N N . HIS A 1 86 ? 10.033 3.992 -11.170 1.00 95.38 86 HIS A N 1
ATOM 665 C CA . HIS A 1 86 ? 8.623 3.997 -11.547 1.00 95.38 86 HIS A CA 1
ATOM 666 C C . HIS A 1 86 ? 7.766 3.282 -10.506 1.00 95.38 86 HIS A C 1
ATOM 668 O O . HIS A 1 86 ? 6.775 3.840 -10.056 1.00 95.38 86 HIS A O 1
ATOM 674 N N . VAL A 1 87 ? 8.184 2.097 -10.059 1.00 94.88 87 VAL A N 1
ATOM 675 C CA . VAL A 1 87 ? 7.468 1.331 -9.031 1.00 94.88 87 VAL A CA 1
ATOM 676 C C . VAL A 1 87 ? 7.361 2.118 -7.728 1.00 94.88 87 VAL A C 1
ATOM 678 O O . VAL A 1 87 ? 6.280 2.173 -7.151 1.00 94.88 87 VAL A O 1
ATOM 681 N N . VAL A 1 88 ? 8.440 2.775 -7.290 1.00 95.69 88 VAL A N 1
ATOM 682 C CA . VAL A 1 88 ? 8.421 3.643 -6.100 1.00 95.69 88 VAL A CA 1
ATOM 683 C C . VAL A 1 88 ? 7.407 4.773 -6.278 1.00 95.69 88 VAL A C 1
ATOM 685 O O . VAL A 1 88 ? 6.540 4.943 -5.426 1.00 95.69 88 VAL A O 1
ATOM 688 N N . ARG A 1 89 ? 7.459 5.495 -7.406 1.00 96.44 89 ARG A N 1
ATOM 689 C CA . ARG A 1 89 ? 6.518 6.583 -7.707 1.00 96.44 89 ARG A CA 1
ATOM 690 C C . ARG A 1 89 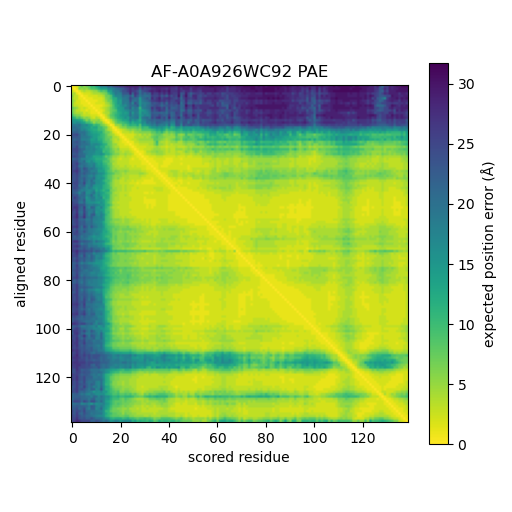? 5.064 6.106 -7.699 1.00 96.44 89 ARG A C 1
ATOM 692 O O . ARG A 1 89 ? 4.234 6.732 -7.051 1.00 96.44 89 ARG A O 1
ATOM 699 N N . GLU A 1 90 ? 4.754 5.028 -8.419 1.00 96.50 90 GLU A N 1
ATOM 700 C CA . GLU A 1 90 ? 3.383 4.510 -8.503 1.00 96.50 90 GLU A CA 1
ATOM 701 C C . GLU A 1 90 ? 2.886 3.995 -7.152 1.00 96.50 90 GLU A C 1
ATOM 703 O O . GLU A 1 90 ? 1.721 4.193 -6.824 1.00 96.50 90 GLU A O 1
ATOM 708 N N . SER A 1 91 ? 3.763 3.379 -6.354 1.00 96.19 91 SER A N 1
ATOM 709 C CA . SER A 1 91 ? 3.415 2.919 -5.006 1.00 96.19 91 SER A CA 1
ATOM 710 C C . SER A 1 91 ? 3.051 4.089 -4.099 1.00 96.19 91 SER A C 1
ATOM 712 O O . SER A 1 91 ? 2.024 4.035 -3.430 1.00 96.19 91 SER A O 1
ATOM 714 N N . MET A 1 92 ? 3.860 5.156 -4.109 1.00 96.56 92 MET A N 1
ATOM 715 C CA . MET A 1 92 ? 3.583 6.353 -3.314 1.00 96.56 92 MET A CA 1
ATOM 716 C C . MET A 1 92 ? 2.254 6.987 -3.714 1.00 96.56 92 MET A C 1
ATOM 718 O O . MET A 1 92 ? 1.379 7.150 -2.872 1.00 96.56 92 MET A O 1
ATOM 722 N N . LEU A 1 93 ? 2.061 7.246 -5.012 1.00 96.19 93 LEU A N 1
ATOM 723 C CA . LEU A 1 93 ? 0.832 7.862 -5.512 1.00 96.19 93 LEU A CA 1
ATOM 724 C C . LEU A 1 93 ? -0.408 7.019 -5.200 1.00 96.19 93 LEU A C 1
ATOM 726 O O . LEU A 1 93 ? -1.432 7.568 -4.799 1.00 96.19 93 LEU A O 1
ATOM 730 N N . ALA A 1 94 ? -0.334 5.698 -5.376 1.00 96.69 94 ALA A N 1
ATOM 731 C CA . ALA A 1 94 ? -1.469 4.817 -5.130 1.00 96.69 94 ALA A CA 1
ATOM 732 C C . ALA A 1 94 ? -1.843 4.777 -3.642 1.00 96.69 94 ALA A C 1
ATOM 734 O O . ALA A 1 94 ? -3.022 4.897 -3.315 1.00 96.69 94 ALA A O 1
ATOM 735 N N . VAL A 1 95 ? -0.861 4.646 -2.744 1.00 96.31 95 VAL A N 1
ATOM 736 C CA . VAL A 1 95 ? -1.117 4.600 -1.295 1.00 96.31 95 VAL A CA 1
ATOM 737 C C . VAL A 1 95 ? -1.617 5.951 -0.786 1.00 96.31 95 VAL A C 1
ATOM 739 O O . VAL A 1 95 ? -2.632 5.981 -0.103 1.00 96.31 95 VAL A O 1
ATOM 742 N N . GLU A 1 96 ? -1.004 7.067 -1.189 1.00 95.88 96 GLU A N 1
ATOM 743 C CA . GLU A 1 96 ? -1.468 8.413 -0.812 1.00 95.88 96 GLU A CA 1
ATOM 744 C C . GLU A 1 96 ? -2.891 8.713 -1.315 1.00 95.88 96 GLU A C 1
ATOM 746 O O . GLU A 1 96 ? -3.652 9.419 -0.655 1.00 95.88 96 GLU A O 1
ATOM 751 N N . THR A 1 97 ? -3.273 8.170 -2.477 1.00 96.00 97 THR A N 1
ATOM 752 C CA . THR A 1 97 ? -4.613 8.373 -3.051 1.00 96.00 97 THR A CA 1
ATOM 753 C C . THR A 1 97 ? -5.674 7.526 -2.351 1.00 96.00 97 THR A C 1
ATOM 755 O O . THR A 1 97 ? -6.775 8.010 -2.087 1.00 96.00 97 THR A O 1
ATOM 758 N N . TRP A 1 98 ? -5.373 6.250 -2.092 1.00 96.56 98 TRP A N 1
ATOM 759 C CA . TRP A 1 98 ? -6.376 5.263 -1.684 1.00 96.56 98 TRP A CA 1
ATOM 760 C C . TRP A 1 98 ? -6.371 4.938 -0.192 1.00 96.56 98 TRP A C 1
ATOM 762 O O . TRP A 1 98 ? -7.372 4.418 0.299 1.00 96.56 98 TRP A O 1
ATOM 772 N N . GLU A 1 99 ? -5.300 5.262 0.532 1.00 95.88 99 GLU A N 1
ATOM 773 C CA . GLU A 1 99 ? -5.174 5.010 1.966 1.00 95.88 99 GLU A CA 1
ATOM 774 C C . GLU A 1 99 ? -4.814 6.294 2.739 1.00 95.88 99 GLU A C 1
ATOM 776 O O . GLU A 1 99 ? -3.715 6.424 3.272 1.00 95.88 99 GLU A O 1
ATOM 781 N N . PRO A 1 100 ? -5.740 7.268 2.847 1.00 93.25 100 PRO A N 1
ATOM 782 C CA . PRO A 1 100 ? -5.474 8.555 3.496 1.00 93.25 100 PRO A CA 1
ATOM 783 C C . PRO A 1 100 ? -5.303 8.454 5.020 1.00 93.25 100 PRO A C 1
ATOM 785 O O . PRO A 1 100 ? -5.043 9.464 5.673 1.00 93.25 100 PRO A O 1
ATOM 788 N N . ARG A 1 101 ? -5.507 7.267 5.614 1.00 92.31 101 ARG A N 1
ATOM 789 C CA . ARG A 1 101 ? -5.271 7.035 7.047 1.00 92.31 101 ARG A CA 1
ATOM 790 C C . ARG A 1 101 ? -3.784 7.023 7.387 1.00 92.31 101 ARG A C 1
ATOM 792 O O . ARG A 1 101 ? -3.454 7.282 8.542 1.00 92.31 101 ARG A O 1
ATOM 799 N N . VAL A 1 102 ? -2.925 6.684 6.423 1.00 93.19 102 VAL A N 1
ATOM 800 C CA . VAL A 1 102 ? -1.479 6.571 6.626 1.00 93.19 102 VAL A CA 1
ATOM 801 C C . VAL A 1 102 ? -0.738 7.763 6.044 1.00 93.19 102 VAL A C 1
ATOM 803 O O . VAL A 1 102 ? -1.047 8.237 4.954 1.00 93.19 102 VAL A O 1
ATOM 806 N N . GLU A 1 103 ? 0.293 8.206 6.749 1.00 94.38 103 GLU A N 1
ATOM 807 C CA . GLU A 1 103 ? 1.326 9.075 6.204 1.00 94.38 103 GLU A CA 1
ATOM 808 C C . GLU A 1 103 ? 2.479 8.188 5.731 1.00 94.38 103 GLU A C 1
ATOM 810 O O . GLU A 1 103 ? 3.094 7.462 6.511 1.00 94.38 103 GLU A O 1
ATOM 815 N N . LEU A 1 104 ? 2.738 8.183 4.426 1.00 95.19 104 LEU A N 1
ATOM 816 C CA . LEU A 1 104 ? 3.774 7.345 3.838 1.00 95.19 104 LEU A CA 1
ATOM 817 C C . LEU A 1 104 ? 5.138 8.030 3.985 1.00 95.19 104 LEU A C 1
ATOM 819 O O . LEU A 1 104 ? 5.377 9.086 3.405 1.00 95.19 104 LEU A O 1
ATOM 823 N N . GLU A 1 105 ? 6.046 7.424 4.746 1.00 95.19 105 GLU A N 1
ATOM 824 C CA . GLU A 1 105 ? 7.366 8.003 5.016 1.00 95.19 105 GLU A CA 1
ATOM 825 C C . GLU A 1 105 ? 8.380 7.639 3.940 1.00 95.19 105 GLU A C 1
ATOM 827 O O . GLU A 1 105 ? 9.179 8.467 3.494 1.00 95.19 105 GLU A O 1
ATOM 832 N N . SER A 1 106 ? 8.377 6.372 3.527 1.00 95.31 106 SER A N 1
ATOM 833 C CA . SER A 1 106 ? 9.287 5.896 2.499 1.00 95.31 106 SER A CA 1
ATOM 834 C C . SER A 1 106 ? 8.735 4.685 1.765 1.00 95.31 106 SER A C 1
ATOM 836 O O . SER A 1 106 ? 8.050 3.832 2.329 1.00 95.31 106 SER A O 1
ATOM 838 N N . VAL A 1 107 ? 9.074 4.594 0.480 1.00 96.50 107 VAL A N 1
ATOM 839 C CA . VAL A 1 107 ? 8.907 3.375 -0.307 1.00 96.50 107 VAL A CA 1
ATOM 840 C C . VAL A 1 107 ? 10.252 2.994 -0.890 1.00 96.50 107 VAL A C 1
ATOM 842 O O . VAL A 1 107 ? 10.920 3.793 -1.546 1.00 96.50 107 VAL A O 1
ATOM 845 N N . SER A 1 108 ? 10.643 1.747 -0.671 1.00 95.00 108 SER A N 1
ATOM 846 C CA . SER A 1 108 ? 11.855 1.171 -1.232 1.00 95.00 108 SER A CA 1
ATOM 847 C C . SER A 1 108 ? 11.549 -0.137 -1.942 1.00 95.00 108 SER A C 1
ATOM 849 O O . SER A 1 108 ? 10.559 -0.810 -1.670 1.00 95.00 108 SER A O 1
ATOM 851 N N . VAL A 1 109 ? 12.407 -0.486 -2.890 1.00 92.75 109 VAL A N 1
ATOM 852 C CA . VAL A 1 109 ? 12.317 -1.734 -3.638 1.00 92.75 109 VAL A CA 1
ATOM 853 C C . VAL A 1 109 ? 13.575 -2.531 -3.351 1.00 92.75 109 VAL A C 1
ATOM 855 O O . VAL A 1 109 ? 14.685 -2.012 -3.498 1.00 92.75 109 VAL A O 1
ATOM 858 N N . ASN A 1 110 ? 13.411 -3.785 -2.938 1.00 88.69 110 ASN A N 1
ATOM 859 C CA . ASN A 1 110 ? 14.547 -4.636 -2.624 1.00 88.69 110 ASN A CA 1
ATOM 860 C C . ASN A 1 110 ? 15.425 -4.831 -3.870 1.00 88.69 110 ASN A C 1
ATOM 862 O O . ASN A 1 110 ? 14.905 -5.039 -4.971 1.00 88.69 110 ASN A O 1
ATOM 866 N N . PRO A 1 111 ? 16.762 -4.794 -3.724 1.00 78.75 111 PRO A N 1
ATOM 867 C CA . PRO A 1 111 ? 17.642 -4.976 -4.862 1.00 78.75 111 PRO A CA 1
ATOM 868 C C . PRO A 1 111 ? 17.503 -6.395 -5.407 1.00 78.75 111 PRO A C 1
ATOM 870 O O . PRO A 1 111 ? 17.488 -7.354 -4.633 1.00 78.75 111 PRO A O 1
ATOM 873 N N . TYR A 1 112 ? 17.501 -6.519 -6.733 1.00 74.62 112 TYR A N 1
ATOM 874 C CA . TYR A 1 112 ? 17.445 -7.804 -7.426 1.00 74.62 112 TYR A CA 1
ATOM 875 C C . TYR A 1 112 ? 18.456 -8.814 -6.860 1.00 74.62 112 TYR A C 1
ATOM 877 O O . TYR A 1 112 ? 19.632 -8.496 -6.637 1.00 74.62 112 TYR A O 1
ATOM 885 N N . ARG A 1 113 ? 17.996 -10.048 -6.644 1.00 77.31 113 ARG A N 1
ATOM 886 C CA . ARG A 1 113 ? 18.824 -11.204 -6.295 1.00 77.31 113 ARG A CA 1
ATOM 887 C C . ARG A 1 113 ? 18.712 -12.257 -7.403 1.00 77.31 113 ARG A C 1
ATOM 889 O O . ARG A 1 113 ? 17.611 -12.478 -7.906 1.00 77.31 113 ARG A O 1
ATOM 896 N N . PRO A 1 114 ? 19.810 -12.943 -7.773 1.00 68.81 114 PRO A N 1
ATOM 897 C CA . PRO A 1 114 ? 19.722 -14.109 -8.648 1.00 68.81 114 PRO A CA 1
ATOM 898 C C . PRO A 1 114 ? 18.728 -15.130 -8.069 1.00 68.81 114 PRO A C 1
ATOM 900 O O . PRO A 1 114 ? 18.802 -15.430 -6.879 1.00 68.81 114 PRO A O 1
ATOM 903 N N . ASN A 1 115 ? 17.827 -15.658 -8.906 1.00 74.56 115 ASN A N 1
ATOM 904 C CA . ASN A 1 115 ? 16.730 -16.583 -8.555 1.00 74.56 115 ASN A CA 1
ATOM 905 C C . ASN A 1 115 ? 15.521 -15.972 -7.822 1.00 74.56 115 ASN A C 1
ATOM 907 O O . ASN A 1 115 ? 14.695 -16.715 -7.294 1.00 74.56 115 ASN A O 1
ATOM 911 N N . GLN A 1 116 ? 15.379 -14.647 -7.802 1.00 73.31 116 GLN A N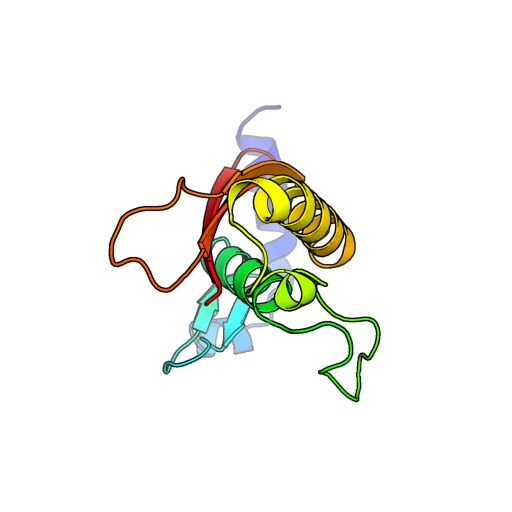 1
ATOM 912 C CA . GLN A 1 116 ? 14.177 -13.991 -7.294 1.00 73.31 116 GLN A CA 1
ATOM 913 C C . GLN A 1 116 ? 13.227 -13.655 -8.454 1.00 73.31 116 GLN A C 1
ATOM 915 O O . GLN A 1 116 ? 13.576 -12.862 -9.325 1.00 73.31 116 GLN A O 1
ATOM 920 N N . ALA A 1 117 ? 12.042 -14.273 -8.461 1.00 75.19 117 ALA A N 1
ATOM 921 C CA . ALA A 1 117 ? 11.025 -14.078 -9.502 1.00 75.19 117 ALA A CA 1
ATOM 922 C C . ALA A 1 117 ? 10.140 -12.839 -9.276 1.00 75.19 117 ALA A C 1
ATOM 924 O O . ALA A 1 117 ? 9.458 -12.414 -10.197 1.00 75.19 117 ALA A O 1
ATOM 925 N N . ALA A 1 118 ? 10.175 -12.255 -8.074 1.00 83.94 118 ALA A N 1
ATOM 926 C CA . ALA A 1 118 ? 9.312 -11.142 -7.699 1.00 83.94 118 ALA A CA 1
ATOM 927 C C . ALA A 1 118 ? 10.088 -9.939 -7.171 1.00 83.94 118 ALA A C 1
ATOM 929 O O . ALA A 1 118 ? 11.062 -10.066 -6.426 1.00 83.94 118 ALA A O 1
ATOM 930 N N . LEU A 1 119 ? 9.607 -8.754 -7.522 1.00 87.12 119 LEU A N 1
ATOM 931 C CA . LEU A 1 119 ? 10.059 -7.488 -6.983 1.00 87.12 119 LEU A CA 1
ATOM 932 C C . LEU A 1 119 ? 9.404 -7.262 -5.618 1.00 87.12 119 LEU A C 1
ATOM 934 O O . LEU A 1 119 ? 8.181 -7.236 -5.510 1.00 87.12 119 LEU A O 1
ATOM 938 N N . THR A 1 120 ? 10.204 -7.080 -4.572 1.00 92.19 120 THR A N 1
ATOM 939 C CA . THR A 1 120 ? 9.670 -6.806 -3.231 1.00 92.19 120 THR A CA 1
ATOM 940 C C . THR A 1 120 ? 9.670 -5.308 -2.958 1.00 92.19 120 THR A C 1
ATOM 942 O O . THR A 1 120 ? 10.722 -4.671 -3.006 1.00 92.19 120 THR A O 1
ATOM 945 N N . ILE A 1 121 ? 8.497 -4.762 -2.663 1.00 94.75 121 ILE A N 1
ATOM 946 C CA . ILE A 1 121 ? 8.256 -3.369 -2.294 1.00 94.75 121 ILE A CA 1
ATOM 947 C C . ILE A 1 121 ? 8.100 -3.298 -0.777 1.00 94.75 121 ILE A C 1
ATOM 949 O O . ILE A 1 121 ? 7.352 -4.077 -0.194 1.00 94.75 121 ILE A O 1
ATOM 953 N N . ASN A 1 122 ? 8.788 -2.347 -0.157 1.00 96.50 122 ASN A N 1
ATOM 954 C CA . ASN A 1 122 ? 8.721 -2.047 1.265 1.00 96.50 122 ASN A CA 1
ATOM 955 C C . ASN A 1 122 ? 8.209 -0.622 1.455 1.00 96.50 122 ASN A C 1
ATOM 957 O O . ASN A 1 122 ? 8.904 0.329 1.098 1.00 96.50 122 ASN A O 1
ATOM 961 N N . ALA A 1 123 ? 7.008 -0.493 2.013 1.00 96.56 123 ALA A N 1
ATOM 962 C CA . ALA A 1 123 ? 6.373 0.771 2.361 1.00 96.56 123 ALA A CA 1
ATOM 963 C C . ALA A 1 123 ? 6.445 0.980 3.878 1.00 96.56 123 ALA A C 1
ATOM 965 O O . ALA A 1 123 ? 5.943 0.149 4.632 1.00 96.56 123 ALA A O 1
ATOM 966 N N . GLN A 1 124 ? 7.066 2.071 4.314 1.00 96.62 124 GLN A N 1
ATOM 967 C CA . GLN A 1 124 ? 7.080 2.518 5.706 1.00 96.62 124 GLN A CA 1
ATOM 968 C C . GLN A 1 124 ? 6.068 3.637 5.868 1.00 96.62 124 GLN A C 1
ATOM 970 O O . GLN A 1 124 ? 6.028 4.565 5.056 1.00 96.62 124 GLN A O 1
ATOM 975 N N . TRP A 1 125 ? 5.243 3.532 6.897 1.00 95.62 125 TRP A N 1
ATOM 976 C CA . TRP A 1 125 ? 4.124 4.429 7.099 1.00 95.62 125 TRP A CA 1
ATOM 977 C C . TRP A 1 125 ? 3.910 4.728 8.573 1.00 95.62 125 TRP A C 1
ATOM 979 O O . TRP A 1 125 ? 4.267 3.934 9.445 1.00 95.62 125 TRP A O 1
ATOM 989 N N . THR A 1 126 ? 3.278 5.864 8.844 1.00 94.12 126 THR A N 1
ATOM 990 C CA . THR A 1 126 ? 2.902 6.280 10.189 1.00 94.12 126 THR A CA 1
ATOM 991 C C . THR A 1 126 ? 1.443 6.673 10.277 1.00 94.12 126 THR A C 1
ATOM 993 O O . THR A 1 126 ? 0.808 7.082 9.308 1.00 94.12 126 THR A O 1
ATOM 996 N N . ILE A 1 127 ? 0.886 6.500 11.471 1.00 90.75 127 ILE A N 1
ATOM 997 C CA . ILE A 1 127 ? -0.454 6.949 11.834 1.00 90.75 127 ILE A CA 1
ATOM 998 C C . ILE A 1 127 ? -0.346 7.618 13.194 1.00 90.75 127 ILE A C 1
ATOM 1000 O O . ILE A 1 127 ? -0.273 6.956 14.234 1.00 90.75 127 ILE A O 1
ATOM 1004 N N . GLY A 1 128 ? -0.308 8.948 13.199 1.00 86.88 128 GLY A N 1
ATOM 1005 C CA . GLY A 1 128 ? -0.099 9.723 14.418 1.00 86.88 128 GLY A CA 1
ATOM 1006 C C . GLY A 1 128 ? 1.263 9.422 15.050 1.00 86.88 128 GLY A C 1
ATOM 1007 O O . GLY A 1 128 ? 2.269 9.982 14.641 1.00 86.88 128 GLY A O 1
ATOM 1008 N N . SER A 1 129 ? 1.294 8.564 16.074 1.00 82.12 129 SER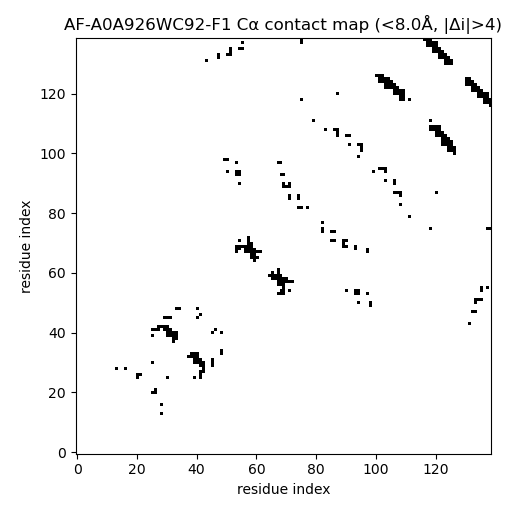 A N 1
ATOM 1009 C CA . SER A 1 129 ? 2.525 8.145 16.766 1.00 82.12 129 SER A CA 1
ATOM 1010 C C . SER A 1 129 ? 2.883 6.671 16.560 1.00 82.12 129 SER A C 1
ATOM 1012 O O . SER A 1 129 ? 3.770 6.166 17.245 1.00 82.12 129 SER A O 1
ATOM 1014 N N . VAL A 1 130 ? 2.140 5.955 15.715 1.00 85.31 130 VAL A N 1
ATOM 1015 C CA . VAL A 1 130 ? 2.366 4.534 15.431 1.00 85.31 130 VAL A CA 1
ATOM 1016 C C . VAL A 1 130 ? 3.085 4.415 14.100 1.00 85.31 130 VAL A C 1
ATOM 1018 O O . VAL A 1 130 ? 2.603 4.939 13.102 1.00 85.31 130 VAL A O 1
ATOM 1021 N N . GLU A 1 131 ? 4.206 3.706 14.097 1.00 91.56 131 GLU A N 1
ATOM 1022 C CA . GLU A 1 131 ? 4.961 3.366 12.894 1.00 91.56 131 GLU A CA 1
ATOM 1023 C C . GLU A 1 131 ? 4.623 1.939 12.455 1.00 91.56 131 GLU A C 1
ATOM 1025 O O . GLU A 1 131 ? 4.372 1.053 13.280 1.00 91.56 131 GLU A O 1
ATOM 1030 N N . GLY A 1 132 ? 4.624 1.714 11.147 1.00 92.38 132 GLY A N 1
ATOM 1031 C CA . GLY A 1 132 ? 4.344 0.428 10.537 1.00 92.38 132 GLY A CA 1
ATOM 1032 C C . GLY A 1 132 ? 5.124 0.232 9.246 1.00 92.38 132 GLY A C 1
ATOM 1033 O O . GLY A 1 132 ? 5.643 1.168 8.637 1.00 92.38 132 GLY A O 1
ATOM 1034 N N . GLN A 1 133 ? 5.217 -1.026 8.827 1.00 95.00 133 GLN A N 1
ATOM 1035 C CA . GLN A 1 133 ? 5.819 -1.394 7.556 1.00 95.00 133 GLN A CA 1
ATOM 1036 C C . GLN A 1 133 ? 4.956 -2.443 6.868 1.00 95.00 133 GLN A C 1
ATOM 1038 O O . GLN A 1 133 ? 4.502 -3.399 7.495 1.00 95.00 133 GLN A O 1
ATOM 1043 N N . THR A 1 134 ? 4.804 -2.282 5.559 1.00 96.25 134 THR A N 1
ATOM 1044 C CA . THR A 1 134 ? 4.140 -3.240 4.685 1.00 96.25 134 THR A CA 1
ATOM 1045 C C . THR A 1 134 ? 5.099 -3.704 3.603 1.00 96.25 134 THR A C 1
ATOM 1047 O O . THR A 1 134 ? 5.678 -2.899 2.872 1.00 96.25 134 THR A O 1
ATOM 1050 N N . GLU A 1 135 ? 5.253 -5.023 3.501 1.00 95.44 135 GLU A N 1
ATOM 1051 C CA . GLU A 1 135 ? 6.027 -5.674 2.447 1.00 95.44 135 GLU A CA 1
ATOM 1052 C C . GLU A 1 135 ? 5.086 -6.344 1.439 1.00 95.44 135 GLU A C 1
ATOM 1054 O O . GLU A 1 135 ? 4.180 -7.095 1.818 1.00 95.44 135 GLU A O 1
ATOM 1059 N N . VAL A 1 136 ? 5.307 -6.084 0.148 1.00 93.06 136 VAL A N 1
ATOM 1060 C CA . VAL A 1 136 ? 4.524 -6.647 -0.961 1.00 93.06 136 VAL A CA 1
ATOM 1061 C C . VAL A 1 136 ? 5.462 -7.214 -2.016 1.00 93.06 136 VAL A C 1
ATOM 1063 O O . VAL A 1 136 ? 6.341 -6.514 -2.510 1.00 93.06 136 VAL A O 1
ATOM 1066 N N . ALA A 1 137 ? 5.268 -8.476 -2.392 1.00 90.06 137 ALA A N 1
ATOM 1067 C CA . ALA A 1 137 ? 5.948 -9.077 -3.534 1.00 90.06 137 ALA A CA 1
ATOM 1068 C C . ALA A 1 137 ? 5.066 -8.955 -4.785 1.00 90.06 137 ALA A C 1
ATOM 1070 O O . ALA A 1 137 ? 3.915 -9.386 -4.771 1.00 90.06 137 ALA A O 1
ATOM 1071 N N . ILE A 1 138 ? 5.614 -8.374 -5.851 1.00 83.00 138 ILE A N 1
ATOM 1072 C CA . ILE A 1 138 ? 4.973 -8.229 -7.160 1.00 83.00 138 ILE A CA 1
ATOM 1073 C C . ILE A 1 138 ? 5.823 -8.995 -8.182 1.00 83.00 138 ILE A C 1
ATOM 1075 O O . ILE A 1 138 ? 6.970 -8.615 -8.427 1.00 83.00 138 ILE A O 1
ATOM 1079 N N . GLY A 1 139 ? 5.296 -10.079 -8.751 1.00 72.06 139 GLY A N 1
ATOM 1080 C CA . GLY A 1 139 ? 6.005 -10.921 -9.724 1.00 72.06 139 GLY A CA 1
ATOM 1081 C C . GLY A 1 139 ? 5.462 -12.332 -9.821 1.00 72.06 139 GLY A C 1
ATOM 1082 O O . GLY A 1 139 ? 5.058 -12.864 -8.762 1.00 72.06 139 GLY A O 1
#

Solvent-accessible surface area (backbone atoms only — not comparable to full-atom values): 8215 Å² total; per-resi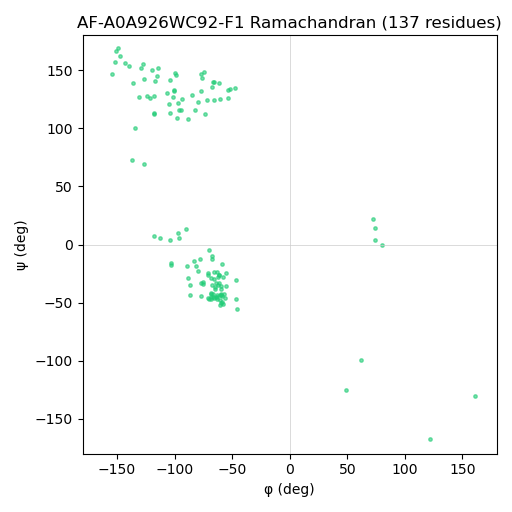due (Å²): 133,61,74,68,61,56,54,53,54,52,55,66,59,57,78,71,60,59,71,68,42,54,75,71,75,44,88,51,95,48,61,44,74,36,81,98,51,90,60,73,29,44,51,74,53,25,51,41,50,51,54,44,50,40,63,71,34,48,52,52,69,40,89,91,42,47,84,46,40,12,64,46,72,84,36,72,88,43,61,62,88,71,24,47,67,54,41,40,52,33,49,51,54,32,43,61,70,74,40,76,78,47,48,77,77,47,63,47,65,61,78,91,51,93,93,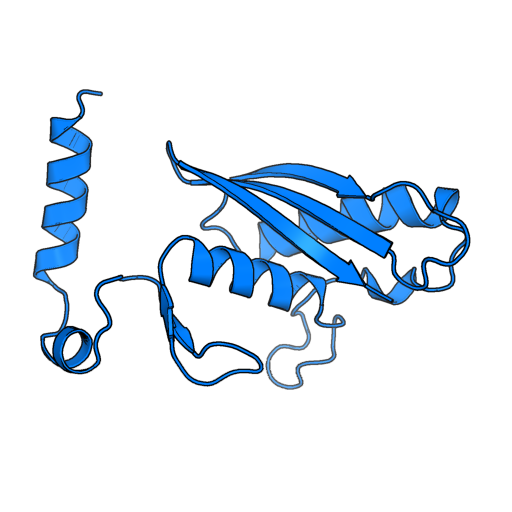59,78,46,50,38,38,40,39,33,32,31,46,96,89,46,78,50,75,36,79,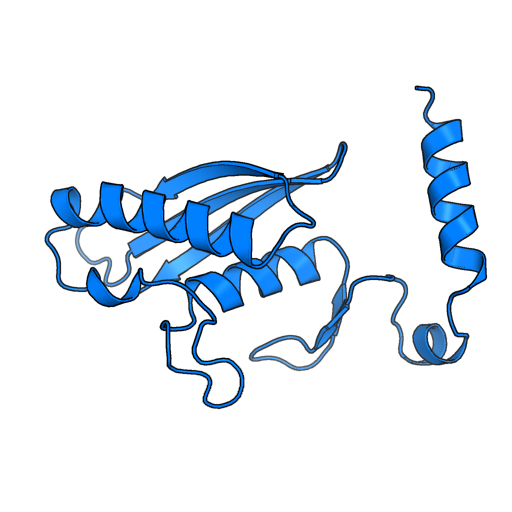41,76,52,103

Secondary structure (DSSP, 8-state):
--HHHHHHHHHHHHTT--HHHHHTT--SSSEEEPTTSSSEEETHHHHHHHHHHHHHSBTT--TT-TT-SBSGGGGTTS-HHHHHHHHHHHHHHHHHHH-TTSEEEEEEEPPP-TT--SEEEEEEEEETTEEEEEEEEE-

Mean predicted aligned error: 8.22 Å

Nearest PDB structures (foldseek):
  2ia7-assembly1_A  TM=8.324E-01  e=1.697E-06  Geobacter sulfurreducens
  6od1-assembly1_B  TM=5.678E-01  e=8.665E-02  Escherichia coli K-12
  2qct-assembly2_B  TM=5.669E-01  e=2.831E-01  Homo sapiens
  2qcj-assembly2_B  TM=5.774E-01  e=3.412E-01  Homo sapiens
  4ikc-assembly1_A  TM=6.000E-01  e=1.953E+00  Homo sapiens

Foldseek 3Di:
DDPVVVVVVVVVVQVPDDVVCVVQVRPAPQKDADPPDGDIAHDQRSVLVQLQCQLADDQCPDVVCNRGHFPLVVCLPPDCVVSFVVSQVRSVVSCVVRPVQKDWDGKGWDDDDPPDNWIKIKIWIDHPHDTDIHIYTHD

pLDDT: mean 87.13, std 11.71, range [49.22, 96.69]

Sequence (139 aa):
MTTAALEAWWQGKLAEVDPTLATNGIDAVWWSFAVGRSGIVQDATDLDQAIKIILATPYGSDPHRPDFASNIWLYIDYPVPRATPHVVRESMLAVETWEPRVELESVSVNPYRPNQAALTINAQWTIGSVEGQTEVAIG